Protein AF-A0A938M4T6-F1 (afdb_monomer_lite)

pLDDT: mean 71.73, std 12.45, range [33.41, 91.69]

Secondary structure (DSSP, 8-state):
---------EEE-TTSS-EEESS---PPTT------PPP---PPTTSHHHHHHHHHHS-PPPHHHHHHHHHHHHHT-----TTS-SPPPGGGSSS----

Radius of gyration: 33.95 Å; chains: 1; bounding box: 56×44×100 Å

Foldseek 3Di:
DDDPDDDWDFDQDPVRPDTDTPDDDDDPPP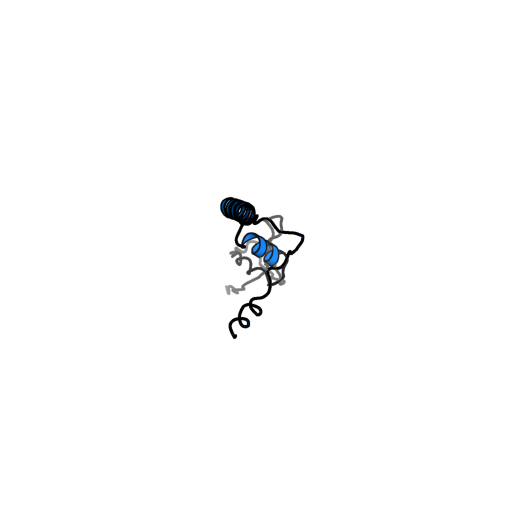DDDDDDDDPDPDPDVPDPVNVVVVVVPDPDQDPVNVVVVVVCVVVPPPPCPVVDNDDPPPPPPPDDDDD

Structure (mmCIF, N/CA/C/O backbone):
data_AF-A0A938M4T6-F1
#
_entry.id   AF-A0A938M4T6-F1
#
loop_
_atom_site.group_PDB
_atom_site.id
_atom_site.type_symbol
_atom_site.label_atom_id
_atom_site.label_alt_id
_atom_site.label_comp_id
_atom_site.label_asym_id
_atom_site.label_entity_id
_atom_site.label_seq_id
_atom_site.pdbx_PDB_ins_code
_atom_site.Cartn_x
_atom_site.Cartn_y
_atom_site.Cartn_z
_atom_site.occupancy
_atom_site.B_iso_or_equiv
_atom_site.auth_seq_id
_atom_site.auth_comp_id
_atom_site.auth_asym_id
_atom_site.auth_atom_id
_atom_site.pdbx_PDB_model_num
ATOM 1 N N . MET A 1 1 ? -13.647 -7.017 40.981 1.00 41.12 1 MET A N 1
ATOM 2 C CA . MET A 1 1 ? -14.253 -6.662 39.679 1.00 41.12 1 MET A CA 1
ATOM 3 C C . MET A 1 1 ? -13.585 -7.507 38.610 1.00 41.12 1 MET A C 1
ATOM 5 O O . MET A 1 1 ? -12.365 -7.505 38.547 1.00 41.12 1 MET A O 1
ATOM 9 N N . VAL A 1 2 ? -14.353 -8.286 37.848 1.00 33.41 2 VAL A N 1
ATOM 10 C CA . VAL A 1 2 ? -13.821 -9.151 36.783 1.00 33.41 2 VAL A CA 1
ATOM 11 C C . VAL A 1 2 ? -13.736 -8.319 35.506 1.00 33.41 2 VAL A C 1
ATOM 13 O O . VAL A 1 2 ? -14.765 -7.964 34.936 1.00 33.41 2 VAL A O 1
ATOM 16 N N . THR A 1 3 ? -12.530 -7.964 35.069 1.00 45.44 3 THR A N 1
ATOM 17 C CA . THR A 1 3 ? -12.309 -7.326 33.768 1.00 45.44 3 THR A CA 1
ATOM 18 C C . THR A 1 3 ? -12.359 -8.404 32.694 1.00 45.44 3 THR A C 1
ATOM 20 O O . THR A 1 3 ? -11.450 -9.215 32.543 1.00 45.44 3 THR A O 1
ATOM 23 N N . LYS A 1 4 ? -13.471 -8.458 31.961 1.00 50.38 4 LYS A N 1
ATOM 24 C CA . LYS A 1 4 ? -13.616 -9.335 30.800 1.00 50.38 4 LYS A CA 1
ATOM 25 C C . LYS A 1 4 ? -12.721 -8.779 29.686 1.00 50.38 4 LYS A C 1
ATOM 27 O O . LYS A 1 4 ? -13.074 -7.792 29.047 1.00 50.38 4 LYS A O 1
ATOM 32 N N . THR A 1 5 ? -11.543 -9.362 29.491 1.00 58.28 5 THR A N 1
ATOM 33 C CA . THR A 1 5 ? -10.639 -9.022 28.386 1.00 58.28 5 THR A CA 1
ATOM 34 C C . THR A 1 5 ? -11.220 -9.565 27.082 1.00 58.28 5 THR A C 1
ATOM 36 O O . THR A 1 5 ? -11.227 -10.768 26.840 1.00 58.28 5 THR A O 1
ATOM 39 N N . GLY A 1 6 ? -11.763 -8.669 26.259 1.00 66.88 6 GLY A N 1
ATOM 40 C CA . GLY A 1 6 ? -12.249 -8.971 24.915 1.00 66.88 6 GLY A CA 1
ATOM 41 C C . GLY A 1 6 ? -11.411 -8.236 23.877 1.00 66.88 6 GLY A C 1
ATOM 42 O O . GLY A 1 6 ? -11.114 -7.054 24.045 1.00 66.88 6 GLY A O 1
ATOM 43 N N . THR A 1 7 ? -11.014 -8.930 22.815 1.00 67.75 7 THR A N 1
ATOM 44 C CA . THR A 1 7 ? -10.436 -8.298 21.626 1.00 67.75 7 THR A CA 1
ATOM 45 C C . THR A 1 7 ? -11.568 -8.018 20.651 1.00 67.75 7 THR A C 1
ATOM 47 O O . THR A 1 7 ? -12.304 -8.933 20.289 1.00 67.75 7 THR A O 1
ATOM 50 N N . TYR A 1 8 ? -11.702 -6.764 20.228 1.00 75.44 8 TYR A N 1
ATOM 51 C CA . TYR A 1 8 ? -12.758 -6.333 19.319 1.00 75.44 8 TYR A CA 1
ATOM 52 C C . TYR A 1 8 ? -12.157 -5.799 18.031 1.00 75.44 8 TYR A C 1
ATOM 54 O O . TYR A 1 8 ? -11.080 -5.199 18.032 1.00 75.44 8 TYR A O 1
ATOM 62 N N . ARG A 1 9 ? -12.868 -6.021 16.929 1.00 76.06 9 ARG A N 1
ATOM 63 C CA . ARG A 1 9 ? -12.482 -5.535 15.611 1.00 76.06 9 ARG A CA 1
ATOM 64 C C . ARG A 1 9 ? -13.438 -4.439 15.174 1.00 76.06 9 ARG A C 1
ATOM 66 O O . ARG A 1 9 ? -14.620 -4.470 15.505 1.00 76.06 9 ARG A O 1
ATOM 73 N N . GLY A 1 10 ? -12.904 -3.457 14.465 1.00 77.94 10 GLY A N 1
ATOM 74 C CA . GLY A 1 10 ? -13.697 -2.366 13.940 1.00 77.94 10 GLY A CA 1
ATOM 75 C C . GLY A 1 10 ? -12.968 -1.592 12.860 1.00 77.94 10 GLY A C 1
ATOM 76 O O . GLY A 1 10 ? -11.778 -1.796 12.603 1.00 77.94 10 GLY A O 1
ATOM 77 N N . THR A 1 11 ? -13.698 -0.688 12.224 1.00 78.25 11 THR A N 1
ATOM 78 C CA . THR A 1 11 ? -13.192 0.168 11.153 1.00 78.25 11 THR A CA 1
ATOM 79 C C . THR A 1 11 ? -13.150 1.621 11.603 1.00 78.25 11 THR A C 1
ATOM 81 O O . THR A 1 11 ? -14.064 2.118 12.264 1.00 78.25 11 THR A O 1
ATOM 84 N N . VAL A 1 12 ? -12.066 2.311 11.245 1.00 77.81 12 VAL A N 1
ATOM 85 C CA . VAL A 1 12 ? -11.944 3.759 11.435 1.00 77.81 12 VAL A CA 1
ATOM 86 C C . VAL A 1 12 ? -12.656 4.440 10.274 1.00 77.81 12 VAL A C 1
ATOM 88 O O . VAL A 1 12 ? -12.328 4.215 9.109 1.00 77.81 12 VAL A O 1
ATOM 91 N N . THR A 1 13 ? -13.653 5.259 10.590 1.00 71.19 13 THR A N 1
ATOM 92 C CA . THR A 1 13 ? -14.365 6.052 9.581 1.00 71.19 13 THR A CA 1
ATOM 93 C C . THR A 1 13 ? -13.450 7.130 8.994 1.00 71.19 13 THR A C 1
ATOM 95 O O . THR A 1 13 ? -12.528 7.602 9.656 1.00 71.19 13 THR A O 1
ATOM 98 N N . ALA A 1 14 ? -13.720 7.577 7.762 1.00 63.62 14 ALA A N 1
ATOM 99 C CA . ALA A 1 14 ? -12.931 8.619 7.087 1.00 63.62 14 ALA A CA 1
ATOM 100 C C . ALA A 1 14 ? -12.858 9.954 7.864 1.00 63.62 14 ALA A C 1
ATOM 102 O O . ALA A 1 14 ? -12.001 10.787 7.592 1.00 63.62 14 ALA A O 1
ATOM 103 N N . GLN A 1 15 ? -13.744 10.138 8.845 1.00 70.44 15 GLN A N 1
ATOM 104 C CA . GLN A 1 15 ? -13.795 11.286 9.748 1.00 70.44 15 GLN A CA 1
ATOM 105 C C . GLN A 1 15 ? -12.828 11.158 10.944 1.00 70.44 15 GLN A C 1
ATOM 107 O O . GLN A 1 15 ? -12.818 12.030 11.806 1.00 70.44 15 GLN A O 1
ATOM 112 N N . GLY A 1 16 ? -12.042 10.076 11.029 1.00 63.81 16 GLY A N 1
ATOM 113 C CA . GLY A 1 16 ? -10.907 9.901 11.949 1.00 63.81 16 GLY A CA 1
ATOM 114 C C . GLY A 1 16 ? -11.256 9.652 13.420 1.00 63.81 16 GLY A C 1
ATOM 115 O O . GLY A 1 16 ? -10.462 9.052 14.135 1.00 63.81 16 GLY A O 1
ATOM 116 N N . ASN A 1 17 ? -12.453 10.040 13.864 1.00 72.25 17 ASN A N 1
ATOM 117 C CA . ASN A 1 17 ? -12.771 10.140 15.294 1.00 72.25 17 ASN A CA 1
ATOM 118 C C . ASN A 1 17 ? -13.753 9.070 15.789 1.00 72.25 17 ASN A C 1
ATOM 120 O O . ASN A 1 17 ? -14.118 9.056 16.962 1.00 72.25 17 ASN A O 1
ATOM 124 N N . LYS A 1 18 ? -14.226 8.193 14.897 1.00 75.69 18 LYS A N 1
ATOM 125 C CA . LYS A 1 18 ? -15.215 7.165 15.229 1.00 75.69 18 LYS A CA 1
ATOM 126 C C . LYS A 1 18 ? -14.765 5.800 14.731 1.00 75.69 18 LYS A C 1
ATOM 128 O O . LYS A 1 18 ? -14.495 5.634 13.537 1.00 75.69 18 LYS A O 1
ATOM 133 N N . ILE A 1 19 ? -14.735 4.845 15.659 1.00 77.88 19 ILE A N 1
ATOM 134 C CA . ILE A 1 19 ? -14.526 3.422 15.398 1.00 77.88 19 ILE A CA 1
ATOM 135 C C . ILE A 1 19 ? -15.895 2.752 15.406 1.00 77.88 19 ILE A C 1
ATOM 137 O O . ILE A 1 19 ? -16.655 2.897 16.364 1.00 77.88 19 ILE A O 1
ATOM 141 N N . VAL A 1 20 ? -16.218 2.040 14.333 1.00 79.06 20 VAL A N 1
ATOM 142 C CA . VAL A 1 20 ? -17.409 1.188 14.262 1.00 79.06 20 VAL A CA 1
ATOM 143 C C . VAL A 1 20 ? -16.956 -0.238 14.521 1.00 79.06 20 VAL A C 1
ATOM 145 O O . VAL A 1 20 ? -16.125 -0.743 13.770 1.00 79.06 20 VAL A O 1
ATOM 148 N N . LEU A 1 21 ? -17.448 -0.850 15.597 1.00 81.50 21 LEU A N 1
ATOM 149 C CA . LEU A 1 21 ? -17.144 -2.240 15.934 1.00 81.50 21 LEU A CA 1
ATOM 150 C C . LEU A 1 21 ? -17.983 -3.188 15.072 1.00 81.50 21 LEU A C 1
ATOM 152 O O . LEU A 1 21 ? -19.143 -2.893 14.787 1.00 81.50 21 LEU A O 1
ATOM 156 N N . ASP A 1 22 ? -17.383 -4.307 14.668 1.00 77.75 22 ASP A N 1
ATOM 157 C CA . ASP A 1 22 ? -18.035 -5.326 13.836 1.00 77.75 22 ASP A CA 1
ATOM 158 C C . ASP A 1 22 ? -19.131 -6.073 14.624 1.00 77.75 22 ASP A C 1
ATOM 160 O O . ASP A 1 22 ? -20.181 -6.399 14.074 1.00 77.75 22 ASP A O 1
ATOM 164 N N . ASP A 1 23 ? -18.909 -6.276 15.928 1.00 74.75 23 ASP A N 1
ATOM 165 C CA . ASP A 1 23 ? -19.844 -6.925 16.847 1.00 74.75 23 ASP A CA 1
ATOM 166 C C . ASP A 1 23 ? -20.448 -5.925 17.846 1.00 74.75 23 ASP A C 1
ATOM 168 O O . ASP A 1 23 ? -19.821 -4.940 18.250 1.00 74.75 23 ASP A O 1
ATOM 172 N N . GLY A 1 24 ? -21.678 -6.204 18.289 1.00 69.12 24 GLY A N 1
ATOM 173 C CA . GLY A 1 24 ? -22.368 -5.427 19.317 1.00 69.12 24 GLY A CA 1
ATOM 174 C C . GLY A 1 24 ? -21.712 -5.601 20.685 1.00 69.12 24 GLY A C 1
ATOM 175 O O . GLY A 1 24 ? -21.969 -6.576 21.387 1.00 69.12 24 GLY A O 1
ATOM 176 N N . VAL A 1 25 ? -20.880 -4.638 21.078 1.00 73.31 25 VAL A N 1
ATOM 177 C CA . VAL A 1 25 ? -20.189 -4.629 22.373 1.00 73.31 25 VAL A CA 1
ATOM 178 C C . VAL A 1 25 ? -20.720 -3.481 23.215 1.00 73.31 25 VAL A C 1
ATOM 180 O O . VAL A 1 25 ? -20.616 -2.316 22.837 1.00 73.31 25 VAL A O 1
ATOM 183 N N . ALA A 1 26 ? -21.256 -3.805 24.389 1.00 71.38 26 ALA A N 1
ATOM 184 C CA . ALA A 1 26 ? -21.629 -2.812 25.384 1.00 71.38 26 ALA A CA 1
ATOM 185 C C . ALA A 1 26 ? -20.410 -2.488 26.261 1.00 71.38 26 ALA A C 1
ATOM 187 O O . ALA A 1 26 ? -20.109 -3.214 27.210 1.00 71.38 26 ALA A O 1
ATOM 188 N N . LEU A 1 27 ? -19.698 -1.410 25.929 1.00 76.00 27 LEU A N 1
ATOM 189 C CA . LEU A 1 27 ? -18.701 -0.813 26.819 1.00 76.00 27 LEU A CA 1
ATOM 190 C C . LEU A 1 27 ? -19.375 0.286 27.656 1.00 76.00 27 LEU A C 1
ATOM 192 O O . LEU A 1 27 ? -20.046 1.145 27.079 1.00 76.00 27 LEU A O 1
ATOM 196 N N . PRO A 1 28 ? -19.224 0.286 28.994 1.00 79.75 28 PRO A N 1
ATOM 197 C CA . PRO A 1 28 ? -19.713 1.376 29.829 1.00 79.75 28 PRO A CA 1
ATOM 198 C C . PRO A 1 28 ? -19.121 2.728 29.395 1.00 79.75 28 PRO A C 1
ATOM 200 O O . PRO A 1 28 ? -17.946 2.780 29.008 1.00 79.75 28 PRO A O 1
ATOM 203 N N . PRO A 1 29 ? -19.881 3.834 29.492 1.00 77.44 29 PRO A N 1
ATOM 204 C CA . PRO A 1 29 ? -19.340 5.170 29.263 1.00 77.44 29 PRO A CA 1
ATOM 205 C C . PRO A 1 29 ? -18.115 5.432 30.151 1.00 77.44 29 PRO A C 1
ATOM 207 O O . PRO A 1 29 ? -18.129 5.092 31.332 1.00 77.44 29 PRO A O 1
ATOM 210 N N . GLY A 1 30 ? -17.063 6.031 29.588 1.00 82.44 30 GLY A N 1
ATOM 211 C CA . GLY A 1 30 ? -15.819 6.323 30.313 1.00 82.44 30 GLY A CA 1
ATOM 212 C C . GLY A 1 30 ? -14.840 5.149 30.431 1.00 82.44 30 GLY A C 1
ATOM 213 O O . GLY A 1 30 ? -13.865 5.251 31.164 1.00 82.44 30 GLY A O 1
ATOM 214 N N . THR A 1 31 ? -15.079 4.038 29.728 1.00 80.94 31 THR A N 1
ATOM 215 C CA . THR A 1 31 ? -14.108 2.937 29.655 1.00 80.94 31 THR A CA 1
ATOM 216 C C . THR A 1 31 ? -12.930 3.329 28.766 1.00 80.94 31 THR A C 1
ATOM 218 O O . THR A 1 31 ? -13.120 3.590 27.577 1.00 80.94 31 THR A O 1
ATOM 221 N N . ASP A 1 32 ? -11.719 3.310 29.318 1.00 79.94 32 ASP A N 1
ATOM 222 C CA . ASP A 1 32 ? -10.496 3.480 28.536 1.00 79.94 32 ASP A CA 1
ATOM 223 C C . ASP A 1 32 ? -10.259 2.263 27.635 1.00 79.94 32 ASP A C 1
ATOM 225 O O . ASP A 1 32 ? -10.299 1.110 28.077 1.00 79.94 32 ASP A O 1
ATOM 229 N N . VAL A 1 33 ? -9.994 2.519 26.354 1.00 79.69 33 VAL A N 1
ATOM 230 C CA . VAL A 1 33 ? -9.749 1.482 25.346 1.00 79.69 33 VAL A CA 1
ATOM 231 C C . VAL A 1 33 ? -8.456 1.767 24.598 1.00 79.69 33 VAL A C 1
ATOM 233 O O . VAL A 1 33 ? -8.260 2.851 24.052 1.00 79.69 33 VAL A O 1
ATOM 236 N N . LEU A 1 34 ? -7.586 0.759 24.532 1.00 79.06 34 LEU A N 1
ATOM 237 C CA . LEU A 1 34 ? -6.390 0.792 23.702 1.00 79.06 34 LEU A CA 1
ATOM 238 C C . LEU A 1 34 ? -6.736 0.305 22.295 1.00 79.06 34 LEU A C 1
ATOM 240 O O . LEU A 1 34 ? -7.139 -0.842 22.103 1.00 79.06 34 LEU A O 1
ATOM 244 N N . VAL A 1 35 ? -6.543 1.170 21.304 1.00 81.44 35 VAL A N 1
ATOM 245 C CA . VAL A 1 35 ? -6.762 0.837 19.895 1.00 81.44 35 VAL A CA 1
ATOM 246 C C . VAL A 1 35 ? -5.421 0.516 19.256 1.00 81.44 35 VAL A C 1
ATOM 248 O O . VAL A 1 35 ? -4.544 1.373 19.170 1.00 81.44 35 VAL A O 1
ATOM 251 N N . THR A 1 36 ? -5.257 -0.717 18.783 1.00 79.12 36 THR A N 1
ATOM 252 C CA . THR A 1 36 ? -4.082 -1.118 18.005 1.00 79.12 36 THR A CA 1
ATOM 253 C C . THR A 1 36 ? -4.475 -1.236 16.533 1.00 79.12 36 THR A C 1
ATOM 255 O O . THR A 1 36 ? -5.239 -2.140 16.190 1.00 79.12 36 THR A O 1
ATOM 258 N N . PRO A 1 37 ? -3.993 -0.346 15.645 1.00 74.50 37 PRO A N 1
ATOM 259 C CA . PRO A 1 37 ? -4.256 -0.483 14.223 1.00 74.50 37 PRO A CA 1
ATOM 260 C C . PRO A 1 37 ? -3.589 -1.757 13.697 1.00 74.50 37 PRO A C 1
ATOM 262 O O . PRO A 1 37 ? -2.368 -1.902 13.740 1.00 74.50 37 PRO A O 1
ATOM 265 N N . GLU A 1 38 ? -4.395 -2.692 13.192 1.00 70.50 38 GLU A N 1
ATOM 266 C CA . GLU A 1 38 ? -3.880 -3.858 12.475 1.00 70.50 38 GLU A CA 1
ATOM 267 C C . GLU A 1 38 ? -3.297 -3.353 11.147 1.00 70.50 38 GLU A C 1
ATOM 269 O O . GLU A 1 38 ? -3.990 -2.694 10.364 1.00 70.50 38 GLU A O 1
ATOM 274 N N . ALA A 1 39 ? -2.011 -3.619 10.898 1.00 65.38 39 ALA A N 1
ATOM 275 C CA . ALA A 1 39 ? -1.371 -3.232 9.646 1.00 65.38 39 ALA A CA 1
ATOM 276 C C . ALA A 1 39 ? -2.212 -3.744 8.470 1.00 65.38 39 ALA A C 1
ATOM 278 O O . ALA A 1 39 ? -2.594 -4.918 8.443 1.00 65.38 39 ALA A O 1
ATOM 279 N N . ALA A 1 40 ? -2.508 -2.857 7.512 1.00 63.03 40 ALA A N 1
ATOM 280 C CA . ALA A 1 40 ? -3.320 -3.193 6.352 1.00 63.03 40 ALA A CA 1
ATOM 281 C C . ALA A 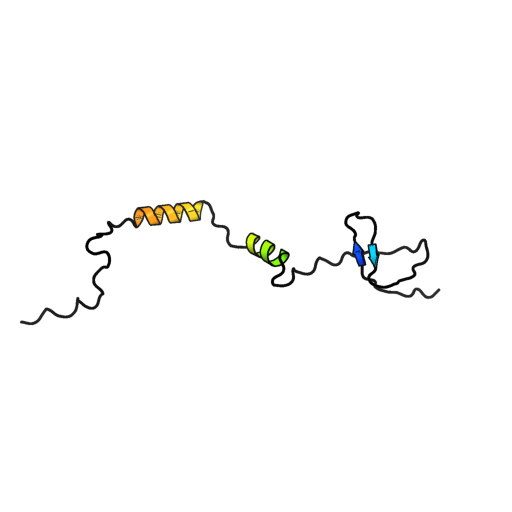1 40 ? -2.796 -4.494 5.734 1.00 63.03 40 ALA A C 1
ATOM 283 O O . ALA A 1 40 ? -1.653 -4.565 5.265 1.00 63.03 40 ALA A O 1
ATOM 284 N N . ARG A 1 41 ? -3.623 -5.547 5.789 1.00 66.38 41 ARG A N 1
ATOM 285 C CA . ARG A 1 41 ? -3.268 -6.852 5.230 1.00 66.38 41 ARG A CA 1
ATOM 286 C C . ARG A 1 41 ? -2.814 -6.636 3.794 1.00 66.38 41 ARG A C 1
ATOM 288 O O . ARG A 1 41 ? -3.399 -5.820 3.076 1.00 66.38 41 ARG A O 1
ATOM 295 N N . ARG A 1 42 ? -1.756 -7.351 3.383 1.00 68.06 42 ARG A N 1
ATOM 296 C CA . ARG A 1 42 ? -1.250 -7.288 2.004 1.00 68.06 42 ARG A CA 1
ATOM 297 C C . ARG A 1 42 ? -2.448 -7.336 1.046 1.00 68.06 42 ARG A C 1
ATOM 299 O O . ARG A 1 42 ? -3.332 -8.170 1.267 1.00 68.06 42 ARG A O 1
ATOM 306 N N . PRO A 1 43 ? -2.493 -6.467 0.019 1.00 74.81 43 PRO A N 1
ATOM 307 C CA . PRO A 1 43 ? -3.605 -6.445 -0.918 1.00 74.81 43 PRO A CA 1
ATOM 308 C C . PRO A 1 43 ? -3.915 -7.863 -1.392 1.00 74.81 43 PRO A C 1
ATOM 310 O O . PRO A 1 43 ? -2.997 -8.594 -1.780 1.00 74.81 43 PRO A O 1
ATOM 313 N N . ARG A 1 44 ? -5.191 -8.271 -1.343 1.00 78.56 44 ARG A N 1
ATOM 314 C CA . ARG A 1 44 ? -5.590 -9.580 -1.878 1.00 78.56 44 ARG A CA 1
ATOM 315 C C . ARG A 1 44 ? -5.114 -9.677 -3.324 1.00 78.56 44 ARG A C 1
ATOM 317 O O . ARG A 1 44 ? -5.232 -8.709 -4.080 1.00 78.56 44 ARG A O 1
ATOM 324 N N . ARG A 1 45 ? -4.586 -10.842 -3.705 1.00 76.38 45 ARG A N 1
ATOM 325 C CA . ARG A 1 45 ? -4.160 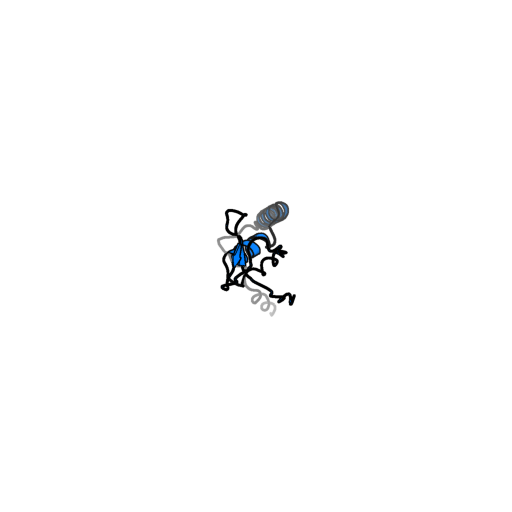-11.117 -5.083 1.00 76.38 45 ARG A CA 1
ATOM 326 C C . ARG A 1 45 ? -5.318 -10.803 -6.039 1.00 76.38 45 ARG A C 1
ATOM 328 O O . ARG A 1 45 ? -6.439 -11.234 -5.788 1.00 76.38 45 ARG A O 1
ATOM 335 N N . GLY A 1 46 ? -5.050 -10.012 -7.077 1.00 80.50 46 GLY A N 1
ATOM 336 C CA . GLY A 1 46 ? -6.061 -9.576 -8.051 1.00 80.50 46 GLY A CA 1
ATOM 337 C C . GLY A 1 46 ? -6.938 -8.391 -7.624 1.00 80.50 46 GLY A C 1
ATOM 338 O O . GLY A 1 46 ? -7.743 -7.932 -8.423 1.00 80.50 46 GLY A O 1
ATOM 339 N N . SER A 1 47 ? -6.788 -7.855 -6.406 1.00 84.88 47 SER A N 1
ATOM 340 C CA . SER A 1 47 ? -7.468 -6.605 -6.035 1.00 84.88 47 SER A CA 1
ATOM 341 C C . SER A 1 47 ? -6.904 -5.408 -6.818 1.00 84.88 47 SER A C 1
ATOM 343 O O . SER A 1 47 ? -5.710 -5.407 -7.135 1.00 84.88 47 SER A O 1
ATOM 345 N N . PRO A 1 48 ? -7.696 -4.345 -7.060 1.00 82.88 48 PRO A N 1
ATOM 346 C CA . PRO A 1 48 ? -7.194 -3.118 -7.684 1.00 82.88 48 PRO A CA 1
ATOM 347 C C . PRO A 1 48 ? -5.947 -2.556 -6.983 1.00 82.88 48 PRO A C 1
ATOM 349 O O . PRO A 1 48 ? -4.978 -2.171 -7.631 1.00 82.88 48 PRO A O 1
ATOM 352 N N . ALA A 1 49 ? -5.910 -2.612 -5.648 1.00 83.38 49 ALA A N 1
ATOM 353 C CA . ALA A 1 49 ? -4.750 -2.210 -4.855 1.00 83.38 49 ALA A CA 1
ATOM 354 C C . ALA A 1 49 ? -3.506 -3.084 -5.113 1.00 83.38 49 ALA A C 1
ATOM 356 O O . ALA A 1 49 ? -2.385 -2.575 -5.119 1.00 83.38 49 ALA A O 1
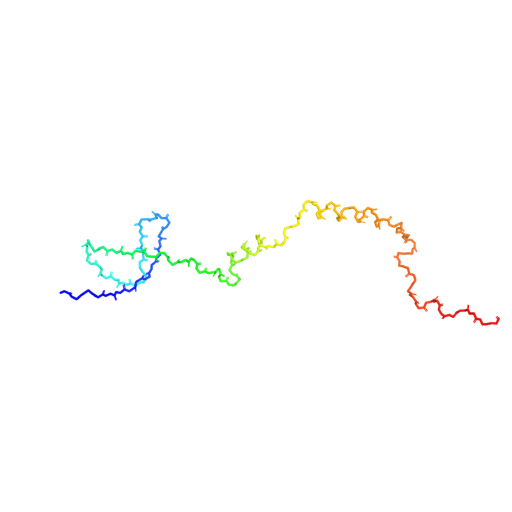ATOM 357 N N . ALA A 1 50 ? -3.680 -4.390 -5.349 1.00 84.06 50 ALA A N 1
ATOM 358 C CA . ALA A 1 50 ? -2.581 -5.280 -5.720 1.00 84.06 50 ALA A CA 1
ATOM 359 C C . ALA A 1 50 ? -2.037 -4.958 -7.117 1.00 84.06 50 ALA A C 1
ATOM 361 O O . ALA A 1 50 ? -0.822 -4.949 -7.301 1.00 84.06 50 ALA A O 1
ATOM 362 N N . VAL A 1 51 ? -2.921 -4.656 -8.074 1.00 83.06 51 VAL A N 1
ATOM 363 C CA . VAL A 1 51 ? -2.542 -4.272 -9.443 1.00 83.06 51 VAL A CA 1
ATOM 364 C C . VAL A 1 51 ? -1.763 -2.959 -9.436 1.00 83.06 51 VAL A C 1
ATOM 366 O O . VAL A 1 51 ? -0.659 -2.903 -9.968 1.00 83.06 51 VAL A O 1
ATOM 369 N N . LEU A 1 52 ? -2.267 -1.931 -8.750 1.00 85.50 52 LEU A N 1
ATOM 370 C CA . LEU A 1 52 ? -1.577 -0.642 -8.631 1.00 85.50 52 LEU A CA 1
ATOM 371 C C . LEU A 1 52 ? -0.210 -0.776 -7.955 1.00 85.50 52 LEU A C 1
ATOM 373 O O . LEU A 1 52 ? 0.759 -0.145 -8.374 1.00 85.50 52 LEU A O 1
ATOM 377 N N . LYS A 1 53 ? -0.112 -1.618 -6.921 1.00 83.19 53 LYS A N 1
ATOM 378 C CA . LYS A 1 53 ? 1.169 -1.911 -6.274 1.00 83.19 53 LYS A CA 1
ATOM 379 C C . LYS A 1 53 ? 2.138 -2.595 -7.241 1.00 83.19 53 LYS A C 1
ATOM 381 O O . LYS A 1 53 ? 3.295 -2.194 -7.288 1.00 83.19 53 LYS A O 1
ATOM 386 N N . ALA A 1 54 ? 1.663 -3.570 -8.018 1.00 82.56 54 ALA A N 1
ATOM 387 C CA . ALA A 1 54 ? 2.466 -4.282 -9.009 1.00 82.56 54 ALA A CA 1
ATOM 388 C C . ALA A 1 54 ? 2.987 -3.349 -10.117 1.00 82.56 54 ALA A C 1
ATOM 390 O O . ALA A 1 54 ? 4.166 -3.413 -10.459 1.00 82.56 54 ALA A O 1
ATOM 391 N N . MET A 1 55 ? 2.145 -2.434 -10.614 1.00 81.44 55 MET A N 1
ATOM 392 C CA . MET A 1 55 ? 2.534 -1.429 -11.615 1.00 81.44 55 MET A CA 1
ATOM 393 C C . MET A 1 55 ? 3.666 -0.520 -11.127 1.00 81.44 55 MET A C 1
ATOM 395 O O . MET A 1 55 ? 4.521 -0.123 -11.908 1.00 81.44 55 MET A O 1
ATOM 399 N N . ARG A 1 56 ? 3.698 -0.203 -9.829 1.00 80.12 56 ARG A N 1
ATOM 400 C CA . ARG A 1 56 ? 4.760 0.622 -9.232 1.00 80.12 56 ARG A CA 1
ATOM 401 C C . ARG A 1 56 ? 6.053 -0.152 -8.972 1.00 80.12 56 ARG A C 1
ATOM 403 O O . ARG A 1 56 ? 7.100 0.472 -8.843 1.00 80.12 56 ARG A O 1
ATOM 410 N N . SER A 1 57 ? 5.979 -1.478 -8.864 1.00 76.12 57 SER A N 1
ATOM 411 C CA . SER A 1 57 ? 7.113 -2.341 -8.512 1.00 76.12 57 SER A CA 1
ATOM 412 C C . SER A 1 57 ? 7.820 -2.991 -9.704 1.00 76.12 57 SER A C 1
ATOM 414 O O . SER A 1 57 ? 8.760 -3.751 -9.487 1.00 76.12 57 SER A O 1
ATOM 416 N N . GLY A 1 58 ? 7.351 -2.770 -10.936 1.00 72.06 58 GLY A N 1
ATOM 417 C CA . GLY A 1 58 ? 8.025 -3.285 -12.129 1.00 72.06 58 GLY A CA 1
ATOM 418 C C . GLY A 1 58 ? 9.394 -2.626 -12.341 1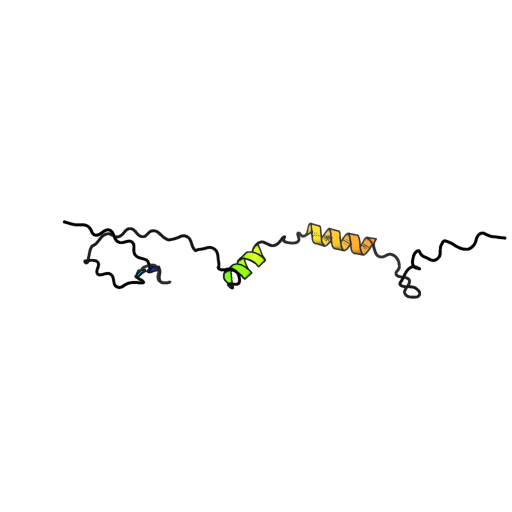.00 72.06 58 GLY A C 1
ATOM 419 O O . GLY A 1 58 ? 9.610 -1.526 -11.828 1.00 72.06 58 GLY A O 1
ATOM 420 N N . PRO A 1 59 ? 10.322 -3.271 -13.075 1.00 70.75 59 PRO A N 1
ATOM 421 C CA . PRO A 1 59 ? 11.537 -2.599 -13.514 1.00 70.75 59 PRO A CA 1
ATOM 422 C C . PRO A 1 59 ? 11.126 -1.402 -14.373 1.00 70.75 59 PRO A C 1
ATOM 424 O O . PRO A 1 59 ? 10.512 -1.558 -15.429 1.00 70.75 59 PRO A O 1
ATOM 427 N N . HIS A 1 60 ? 11.394 -0.204 -13.867 1.00 76.88 60 HIS A N 1
ATOM 428 C CA . 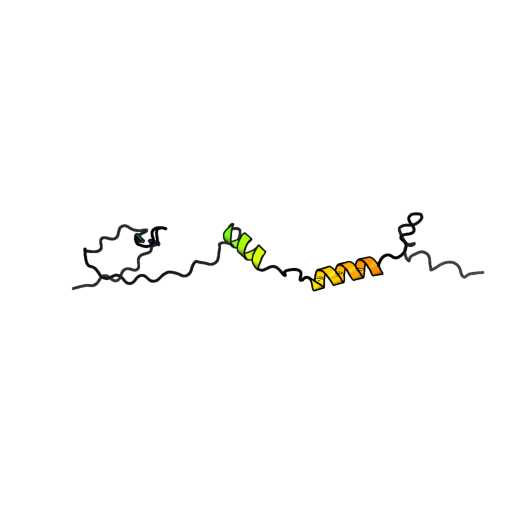HIS A 1 60 ? 11.176 1.024 -14.615 1.00 76.88 60 HIS A CA 1
ATOM 429 C C . HIS A 1 60 ? 12.312 1.140 -15.618 1.00 76.88 60 HIS A C 1
ATOM 431 O O . HIS A 1 60 ? 13.473 1.075 -15.222 1.00 76.88 60 HIS A O 1
ATOM 437 N N . LEU A 1 61 ? 11.973 1.286 -16.900 1.00 82.19 61 LEU A N 1
ATOM 438 C CA . LEU A 1 61 ? 12.968 1.636 -17.906 1.00 82.19 61 LEU A CA 1
ATOM 439 C C . LEU A 1 61 ? 13.574 2.979 -17.514 1.00 82.19 61 LEU A C 1
ATOM 441 O O . LEU A 1 61 ? 12.854 3.965 -17.323 1.00 82.19 61 LEU A O 1
ATOM 445 N N . THR A 1 62 ? 14.888 2.993 -17.363 1.00 85.88 62 THR A N 1
ATOM 446 C CA . THR A 1 62 ? 15.644 4.218 -17.144 1.00 85.88 62 THR A CA 1
ATOM 447 C C . THR A 1 62 ? 15.774 4.986 -18.459 1.00 85.88 62 THR A C 1
ATOM 449 O O . THR A 1 62 ? 15.457 4.484 -19.544 1.00 85.88 62 THR A O 1
ATOM 452 N N . HIS A 1 63 ? 16.205 6.243 -18.376 1.00 85.38 63 HIS A N 1
ATOM 453 C CA . HIS A 1 63 ? 16.477 7.026 -19.578 1.00 85.38 63 HIS A CA 1
ATOM 454 C C . HIS A 1 63 ? 17.626 6.400 -20.381 1.00 85.38 63 HIS A C 1
ATOM 456 O O . HIS A 1 63 ? 17.569 6.336 -21.608 1.00 85.38 63 HIS A O 1
ATOM 462 N N . GLU A 1 64 ? 18.616 5.868 -19.672 1.00 89.25 64 GLU A N 1
ATOM 463 C CA . GLU A 1 64 ? 19.780 5.178 -20.203 1.00 89.25 64 GLU A CA 1
ATOM 464 C C . GLU A 1 64 ? 19.379 3.929 -21.001 1.00 89.25 64 GLU A C 1
ATOM 466 O O . GLU A 1 64 ? 19.840 3.769 -22.130 1.00 89.25 64 GLU A O 1
ATOM 471 N N . ASP A 1 65 ? 18.447 3.116 -20.485 1.00 87.31 65 ASP A N 1
ATOM 472 C CA . ASP A 1 65 ? 17.919 1.941 -21.199 1.00 87.31 65 ASP A CA 1
ATOM 473 C C . ASP A 1 65 ? 17.258 2.338 -22.534 1.00 87.31 65 ASP A C 1
ATOM 475 O O . ASP A 1 65 ? 17.379 1.649 -23.552 1.00 87.31 65 ASP A O 1
ATOM 479 N N . ALA A 1 66 ? 16.549 3.472 -22.548 1.00 87.50 66 ALA A N 1
ATOM 480 C CA . ALA A 1 66 ? 15.886 3.978 -23.747 1.00 87.50 66 ALA A CA 1
ATOM 481 C C . ALA A 1 66 ? 16.887 4.514 -24.787 1.00 87.50 66 ALA A C 1
ATOM 483 O O . ALA A 1 66 ? 16.699 4.302 -25.989 1.00 87.50 66 ALA A O 1
ATOM 484 N N . GLU A 1 67 ? 17.947 5.192 -24.346 1.00 91.69 67 GLU A N 1
ATOM 485 C CA . GLU A 1 67 ? 19.014 5.682 -25.223 1.00 91.69 67 GLU A CA 1
ATOM 486 C C . GLU A 1 67 ? 19.874 4.540 -25.777 1.00 91.69 67 GLU A C 1
ATOM 488 O O . GLU A 1 67 ? 20.210 4.541 -26.964 1.00 91.69 67 GLU A O 1
ATOM 493 N N . GLU A 1 68 ? 20.161 3.514 -24.973 1.00 88.69 68 GLU A N 1
ATOM 494 C CA . GLU A 1 68 ? 20.845 2.308 -25.442 1.00 88.69 68 GLU A CA 1
ATOM 495 C C . GLU A 1 68 ? 20.030 1.605 -26.533 1.00 88.69 68 GLU A C 1
ATOM 497 O O . GLU A 1 68 ? 20.562 1.303 -27.605 1.00 88.69 68 GLU A O 1
ATOM 502 N N . LEU A 1 69 ? 18.719 1.440 -26.332 1.00 86.94 69 LEU A N 1
ATOM 503 C CA . LEU A 1 69 ? 17.834 0.866 -27.344 1.00 86.94 69 LEU A CA 1
ATOM 504 C C . LEU A 1 69 ? 17.849 1.681 -28.648 1.00 86.94 69 LEU A C 1
ATOM 506 O O . LEU A 1 69 ? 17.946 1.111 -29.738 1.00 86.94 69 LEU A O 1
ATOM 510 N N . ARG A 1 70 ? 17.786 3.016 -28.558 1.00 86.62 70 ARG A N 1
ATOM 511 C CA . ARG A 1 70 ? 17.871 3.906 -29.730 1.00 86.62 70 ARG A CA 1
ATOM 512 C C . ARG A 1 70 ? 19.196 3.741 -30.461 1.00 86.62 70 ARG A C 1
ATOM 514 O O . ARG A 1 70 ? 19.201 3.648 -31.690 1.00 86.62 70 ARG A O 1
ATOM 521 N N . ARG A 1 71 ? 20.302 3.669 -29.722 1.00 87.44 71 ARG A N 1
ATOM 522 C CA . ARG A 1 71 ? 21.640 3.471 -30.280 1.00 87.44 71 ARG A CA 1
ATOM 523 C C . ARG A 1 71 ? 21.747 2.130 -30.999 1.00 87.44 71 ARG A C 1
ATOM 525 O O . ARG A 1 71 ? 22.228 2.104 -32.129 1.00 87.44 71 ARG A O 1
ATOM 532 N N . VAL A 1 72 ? 21.256 1.048 -30.395 1.00 85.81 72 VAL A N 1
ATOM 533 C CA . VAL A 1 72 ? 21.243 -0.284 -31.016 1.00 85.81 72 VAL A CA 1
ATOM 534 C C . VAL A 1 72 ? 20.434 -0.265 -32.308 1.00 85.81 72 VAL A C 1
ATOM 536 O O . VAL A 1 72 ? 20.934 -0.735 -33.321 1.00 85.81 72 VAL A O 1
ATOM 539 N N . ILE A 1 73 ? 19.245 0.349 -32.320 1.00 81.88 73 ILE A N 1
ATOM 540 C CA . ILE A 1 73 ? 18.418 0.472 -33.533 1.00 81.88 73 ILE A CA 1
ATOM 541 C C . ILE A 1 73 ? 19.149 1.250 -34.636 1.00 81.88 73 ILE A C 1
ATOM 543 O O . ILE A 1 73 ? 19.088 0.870 -35.804 1.00 81.88 73 ILE A O 1
ATOM 547 N N . GLN A 1 74 ? 19.839 2.340 -34.289 1.00 81.25 74 GLN A N 1
ATOM 548 C CA . GLN A 1 74 ? 20.614 3.129 -35.251 1.00 81.25 74 GLN A CA 1
ATOM 549 C C . GLN A 1 74 ? 21.806 2.344 -35.808 1.00 81.25 74 GLN A C 1
ATOM 551 O O . GLN A 1 74 ? 22.060 2.402 -37.008 1.00 81.25 74 GLN A O 1
ATOM 556 N N . GLN A 1 75 ? 22.505 1.589 -34.960 1.00 78.94 75 GLN A N 1
ATOM 557 C CA . GLN A 1 75 ? 23.637 0.746 -35.350 1.00 78.94 75 GLN A CA 1
ATOM 558 C C . GLN A 1 75 ? 23.200 -0.494 -36.141 1.00 78.94 75 GLN A C 1
ATOM 560 O O . GLN A 1 75 ? 23.930 -0.958 -37.012 1.00 78.94 75 GLN A O 1
ATOM 565 N N . SER A 1 76 ? 22.005 -1.019 -35.864 1.00 65.31 76 SER A N 1
ATOM 566 C CA . SER A 1 76 ? 21.432 -2.191 -36.523 1.00 65.31 76 SER A CA 1
ATOM 567 C C . SER A 1 76 ? 20.630 -1.850 -37.777 1.00 65.31 76 SER A C 1
ATOM 569 O O . SER A 1 76 ? 20.024 -2.752 -38.358 1.00 65.31 76 SER A O 1
ATOM 571 N N . ARG A 1 77 ? 20.623 -0.587 -38.230 1.00 62.72 77 ARG A N 1
ATOM 572 C CA . ARG A 1 77 ? 20.252 -0.232 -39.608 1.00 62.72 77 ARG A CA 1
ATOM 573 C C . ARG A 1 77 ? 21.327 -0.761 -40.567 1.00 62.72 77 ARG A C 1
ATOM 575 O O . ARG A 1 77 ? 22.017 -0.002 -41.233 1.00 62.72 77 ARG A O 1
ATOM 582 N N . ALA A 1 78 ? 21.475 -2.081 -40.625 1.00 59.38 78 ALA A N 1
ATOM 583 C CA . ALA A 1 78 ? 21.955 -2.726 -41.829 1.00 59.38 78 ALA A CA 1
ATOM 584 C C . ALA A 1 78 ? 20.940 -2.393 -42.922 1.00 59.38 78 ALA A C 1
ATOM 586 O O . ALA A 1 78 ? 19.734 -2.472 -42.670 1.00 59.38 78 ALA A O 1
ATOM 587 N N . ASP A 1 79 ? 21.416 -1.988 -44.097 1.00 60.25 79 ASP A N 1
ATOM 588 C CA . ASP A 1 79 ? 20.564 -1.752 -45.256 1.00 60.25 79 ASP A CA 1
ATOM 589 C C . ASP A 1 79 ? 19.671 -2.976 -45.462 1.00 60.25 79 ASP A C 1
ATOM 591 O O . ASP A 1 79 ? 20.118 -4.037 -45.910 1.00 60.25 79 ASP A O 1
ATOM 595 N N . VAL A 1 80 ? 18.397 -2.855 -45.081 1.00 61.00 80 VAL A N 1
ATOM 596 C CA . VAL A 1 80 ? 17.408 -3.882 -45.371 1.00 61.00 80 VAL A CA 1
ATOM 597 C C . VAL A 1 80 ? 17.262 -3.848 -46.879 1.00 61.00 80 VAL A C 1
ATOM 599 O O . VAL A 1 80 ? 16.603 -2.972 -47.440 1.00 61.00 80 VAL A O 1
ATOM 602 N N . ASN A 1 81 ? 17.930 -4.779 -47.555 1.00 63.84 81 ASN A N 1
ATOM 603 C CA . ASN A 1 81 ? 17.714 -4.987 -48.969 1.00 63.84 81 ASN A CA 1
ATOM 604 C C . ASN A 1 81 ? 16.283 -5.508 -49.134 1.00 63.84 81 ASN A C 1
ATOM 606 O O . ASN A 1 81 ? 16.031 -6.707 -49.057 1.00 63.84 81 ASN A O 1
ATOM 610 N N . TRP A 1 82 ? 15.338 -4.599 -49.367 1.00 65.62 82 TRP A N 1
ATOM 611 C CA . TRP A 1 82 ? 13.924 -4.929 -49.540 1.00 65.62 82 TRP A CA 1
ATOM 612 C C . TRP A 1 82 ? 13.656 -5.842 -50.741 1.00 65.62 82 TRP A C 1
ATOM 614 O O . TRP A 1 82 ? 12.594 -6.453 -50.808 1.00 65.62 82 TRP A O 1
ATOM 624 N N . ARG A 1 83 ? 14.615 -5.993 -51.667 1.00 67.69 83 ARG A N 1
ATOM 625 C CA . ARG A 1 83 ? 14.523 -6.996 -52.739 1.00 67.69 83 ARG A CA 1
ATOM 626 C C . ARG A 1 83 ? 14.818 -8.420 -52.254 1.00 67.69 83 ARG A C 1
ATOM 628 O O . ARG A 1 83 ? 14.444 -9.363 -52.940 1.00 67.69 83 ARG A O 1
ATOM 635 N N . SER A 1 84 ? 15.464 -8.592 -51.100 1.00 62.69 84 SER A N 1
ATOM 636 C CA . SER A 1 84 ? 15.703 -9.891 -50.459 1.00 62.69 84 SER A CA 1
ATOM 637 C C . SER A 1 84 ? 15.748 -9.733 -48.930 1.00 62.69 84 SER A C 1
ATOM 639 O O . SER A 1 84 ? 16.828 -9.765 -48.337 1.00 62.69 84 SER A O 1
ATOM 641 N N . PRO A 1 85 ? 14.586 -9.564 -48.274 1.00 68.12 85 PRO A N 1
ATOM 642 C CA . PRO A 1 85 ? 14.505 -9.219 -46.852 1.00 68.12 85 PRO A CA 1
ATOM 643 C C . PRO A 1 85 ? 14.921 -10.358 -45.908 1.00 68.12 85 PRO A C 1
ATOM 645 O O . PRO A 1 85 ? 15.131 -10.127 -44.721 1.00 68.12 85 PRO A O 1
ATOM 648 N N . PHE A 1 86 ? 15.063 -11.583 -46.421 1.00 71.00 86 PHE A N 1
ATOM 649 C CA . PHE A 1 86 ? 15.519 -12.736 -45.654 1.00 71.00 86 PHE A CA 1
ATOM 650 C C . PHE A 1 86 ? 16.843 -13.246 -46.231 1.00 71.00 86 PHE A C 1
ATOM 652 O O . PHE A 1 86 ? 16.901 -13.544 -47.428 1.00 71.00 86 PHE A O 1
ATOM 659 N N . PRO A 1 87 ? 17.915 -13.367 -45.427 1.00 63.75 87 PRO A N 1
ATOM 660 C CA . PRO A 1 87 ? 19.129 -14.027 -45.885 1.00 63.75 87 PRO A CA 1
ATOM 661 C C . PRO A 1 87 ? 18.832 -15.507 -46.186 1.00 63.75 87 PRO A C 1
ATOM 663 O O . PRO A 1 87 ? 18.001 -16.118 -45.503 1.00 63.75 87 PRO A O 1
ATOM 666 N N . PRO A 1 88 ? 19.499 -16.112 -47.188 1.00 61.72 88 PRO A N 1
ATOM 667 C CA . PRO A 1 88 ? 19.285 -17.511 -47.520 1.00 61.72 88 PRO A CA 1
ATOM 668 C C . PRO A 1 88 ? 19.594 -18.379 -46.301 1.00 61.72 88 PRO A C 1
ATOM 670 O O . PRO A 1 88 ? 20.633 -18.245 -45.648 1.00 61.72 88 PRO A O 1
ATOM 673 N N . SER A 1 89 ? 18.656 -19.266 -45.975 1.00 59.97 89 SER A N 1
ATOM 674 C CA . SER A 1 89 ? 18.803 -20.179 -44.851 1.00 59.97 89 SER A CA 1
ATOM 675 C C . SER A 1 89 ? 20.055 -21.049 -45.029 1.00 59.97 89 SER A C 1
ATOM 677 O O . SER A 1 89 ? 20.413 -21.473 -46.128 1.00 59.97 89 SER A O 1
ATOM 679 N N . ARG A 1 90 ? 20.742 -21.321 -43.913 1.00 55.06 90 ARG A N 1
ATOM 680 C CA . ARG A 1 90 ? 22.072 -21.961 -43.808 1.00 55.06 90 ARG A CA 1
ATOM 681 C C . ARG A 1 90 ? 22.200 -23.346 -44.479 1.00 55.06 90 ARG A C 1
ATOM 683 O O . ARG A 1 90 ? 23.286 -23.917 -44.478 1.00 55.06 90 ARG A O 1
ATOM 690 N N . LYS A 1 91 ? 21.130 -23.889 -45.070 1.00 57.50 91 LYS A N 1
ATOM 691 C CA . LYS A 1 91 ? 21.096 -25.193 -45.748 1.00 57.50 91 LYS A CA 1
ATOM 692 C C . LYS A 1 91 ? 21.658 -25.198 -47.178 1.00 57.50 91 LYS A C 1
ATOM 694 O O . LYS A 1 91 ? 21.749 -26.267 -47.761 1.00 57.50 91 LYS A O 1
ATOM 699 N N . GLN A 1 92 ? 22.104 -24.064 -47.721 1.00 54.94 92 GLN A N 1
ATOM 700 C CA . GLN A 1 92 ? 22.592 -23.973 -49.108 1.00 54.94 92 GLN A CA 1
ATOM 701 C C . GLN A 1 92 ? 24.099 -23.671 -49.217 1.00 54.94 92 GLN A C 1
ATOM 703 O O . GLN A 1 92 ? 24.540 -22.953 -50.107 1.00 54.94 92 GLN A O 1
ATOM 708 N N . ARG A 1 93 ? 24.907 -24.177 -48.273 1.00 50.56 93 ARG A N 1
ATOM 709 C CA . ARG A 1 93 ? 26.384 -24.079 -48.310 1.00 50.56 93 ARG A CA 1
ATOM 710 C C . ARG A 1 93 ? 27.112 -25.422 -48.398 1.00 50.56 93 ARG A C 1
ATOM 712 O O . ARG A 1 93 ? 28.333 -25.431 -48.496 1.00 50.56 93 ARG A O 1
ATOM 719 N N . GLN A 1 94 ? 26.395 -26.544 -48.387 1.00 51.41 94 GLN A N 1
ATOM 720 C CA . GLN A 1 94 ? 26.988 -27.864 -48.605 1.00 51.41 94 GLN A CA 1
ATOM 721 C C . GLN A 1 94 ? 26.430 -28.444 -49.894 1.00 51.41 94 GLN A C 1
ATOM 723 O O . GLN A 1 94 ? 25.316 -28.951 -49.922 1.00 51.41 94 GLN A O 1
ATOM 728 N N . GLY A 1 95 ? 27.206 -28.328 -50.963 1.00 52.31 95 GLY A N 1
ATOM 729 C CA . GLY A 1 95 ? 26.901 -28.978 -52.227 1.00 52.31 95 GLY A CA 1
ATOM 730 C C . GLY A 1 95 ? 27.131 -28.067 -53.410 1.00 52.31 95 GLY A C 1
ATOM 731 O O . GLY A 1 95 ? 26.161 -27.740 -54.064 1.00 52.31 95 GLY A O 1
ATOM 732 N N . VAL A 1 96 ? 28.379 -27.647 -53.645 1.00 54.50 96 VAL A N 1
ATOM 733 C CA . VAL A 1 96 ? 29.057 -27.814 -54.944 1.00 54.50 96 VAL A CA 1
ATOM 734 C C . VAL A 1 96 ? 30.570 -27.705 -54.692 1.00 54.50 96 VAL A C 1
ATOM 736 O O . VAL A 1 96 ? 31.135 -26.619 -54.637 1.00 54.50 96 VAL A O 1
ATOM 739 N N . SER A 1 97 ? 31.231 -28.840 -54.485 1.00 46.59 97 SER A N 1
ATOM 740 C CA . SER A 1 97 ? 32.641 -29.023 -54.844 1.00 46.59 97 SER A CA 1
ATOM 741 C C . SER A 1 97 ? 32.806 -30.502 -55.155 1.00 46.59 97 SER A C 1
ATOM 743 O O . SER A 1 97 ? 32.809 -31.342 -54.256 1.00 46.59 97 SER A O 1
ATOM 745 N N . GLY A 1 98 ? 32.777 -30.828 -56.444 1.00 48.22 98 GLY A N 1
ATOM 746 C CA . GLY A 1 98 ? 32.763 -32.203 -56.911 1.00 48.22 98 GLY A CA 1
ATOM 747 C C . GLY A 1 98 ? 32.639 -32.293 -58.424 1.00 48.22 98 GLY A C 1
ATOM 748 O O . GLY A 1 98 ? 31.534 -32.491 -58.919 1.00 48.22 98 GLY A O 1
ATOM 749 N N . LYS A 1 99 ? 33.819 -32.259 -59.057 1.00 39.00 99 LYS A N 1
ATOM 750 C CA . LYS A 1 99 ? 34.174 -32.547 -60.458 1.00 39.00 99 LYS A CA 1
ATOM 751 C C . LYS A 1 99 ? 34.161 -31.377 -61.432 1.00 39.00 99 LYS A C 1
ATOM 753 O O . LYS A 1 99 ? 33.086 -30.796 -61.670 1.00 39.00 99 LYS A O 1
#

Sequence (99 aa):
MVTKTGTYRGTVTAQGNKIVLDDGVALPPGTDVLVTPEAARRPRRGSPAAVLKAMRSGPHLTHEDAEELRRVIQQSRADVNWRSPFPPSRKQRQGVSGK